Protein AF-A0A523F9R9-F1 (afdb_monomer)

Sequence (103 aa):
MLNNIANAITAYRQAHHNAVDPGMEARSGPVGKSFADFVTNFVDSAKSAGVAAESATVQAVNGSADLNEIVTAVANAEIMLQTVVTVRDRVIQAYQEILKMPI

pLDDT: mean 74.5, std 13.98, range [46.75, 93.94]

Structure (mmCIF, N/CA/C/O backbone):
data_AF-A0A523F9R9-F1
#
_entry.id   AF-A0A523F9R9-F1
#
loop_
_atom_site.group_PDB
_atom_site.id
_atom_site.type_symbol
_atom_site.label_atom_id
_atom_site.label_alt_id
_atom_site.label_comp_id
_atom_site.label_asym_id
_atom_site.label_entity_id
_atom_site.label_seq_id
_atom_site.pdbx_PDB_ins_code
_atom_site.Cartn_x
_atom_site.Cartn_y
_atom_site.Cartn_z
_atom_site.occupancy
_atom_site.B_iso_or_equiv
_atom_site.auth_seq_id
_atom_site.auth_comp_id
_atom_site.auth_asym_id
_atom_site.auth_atom_id
_atom_site.pdbx_PDB_model_num
ATOM 1 N N . MET A 1 1 ? 30.119 11.625 18.430 1.00 50.34 1 MET A N 1
ATOM 2 C CA . MET A 1 1 ? 29.348 10.944 17.360 1.00 50.34 1 MET A CA 1
ATOM 3 C C . MET A 1 1 ? 28.175 11.765 16.806 1.00 50.34 1 MET A C 1
ATOM 5 O O . MET A 1 1 ? 27.617 11.358 15.800 1.00 50.34 1 MET A O 1
ATOM 9 N N . LEU A 1 2 ? 27.819 12.928 17.373 1.00 50.81 2 LEU A N 1
ATOM 10 C CA . LEU A 1 2 ? 26.692 13.747 16.887 1.00 50.81 2 LEU A CA 1
ATOM 11 C C . LEU A 1 2 ? 27.022 14.624 15.658 1.00 50.81 2 LEU A C 1
ATOM 13 O O . LEU A 1 2 ? 26.118 15.066 14.959 1.00 50.81 2 LEU A O 1
ATOM 17 N N . ASN A 1 3 ? 28.305 14.818 15.337 1.00 54.78 3 ASN A N 1
ATOM 18 C CA . ASN A 1 3 ? 28.730 15.693 14.234 1.00 54.78 3 ASN A CA 1
ATOM 19 C C . ASN A 1 3 ? 28.623 15.037 12.844 1.00 54.78 3 ASN A C 1
ATOM 21 O O . ASN A 1 3 ? 28.634 15.739 11.838 1.00 54.78 3 ASN A O 1
ATOM 25 N N . ASN A 1 4 ? 28.480 13.709 12.764 1.00 62.34 4 ASN A N 1
ATOM 26 C CA . ASN A 1 4 ? 28.390 13.006 11.477 1.00 62.34 4 ASN A CA 1
ATOM 27 C C . ASN A 1 4 ? 27.000 13.088 10.844 1.00 62.34 4 ASN A C 1
ATOM 29 O O . ASN A 1 4 ? 26.894 13.070 9.623 1.00 62.34 4 ASN A O 1
ATOM 33 N N . ILE A 1 5 ? 25.944 13.216 11.651 1.00 66.38 5 ILE A N 1
ATOM 34 C CA . ILE A 1 5 ? 24.568 13.320 11.143 1.00 66.38 5 ILE A CA 1
ATOM 35 C C . ILE A 1 5 ? 24.374 14.668 10.434 1.00 66.38 5 ILE A C 1
ATOM 37 O O . ILE A 1 5 ? 23.838 14.714 9.331 1.00 66.38 5 ILE A O 1
ATOM 41 N N . ALA A 1 6 ? 24.893 15.753 11.018 1.00 65.94 6 ALA A N 1
ATOM 42 C CA . ALA A 1 6 ? 24.871 17.079 10.400 1.00 65.94 6 ALA A CA 1
ATOM 43 C C . ALA A 1 6 ? 25.651 17.112 9.073 1.00 65.94 6 ALA A C 1
ATOM 45 O O . ALA A 1 6 ? 25.162 17.659 8.086 1.00 65.94 6 ALA A O 1
ATOM 46 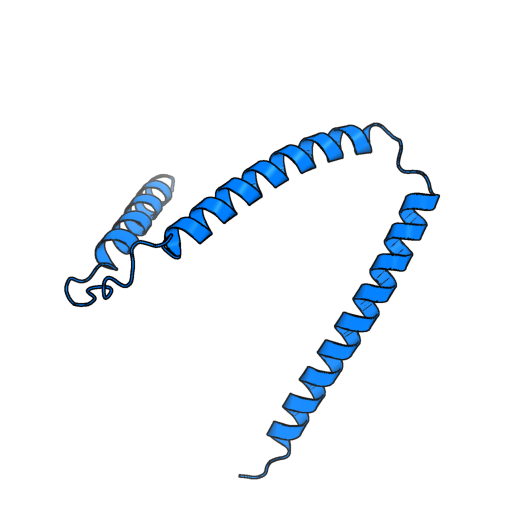N N . ASN A 1 7 ? 26.815 16.455 9.026 1.00 69.12 7 ASN A N 1
ATOM 47 C CA . ASN A 1 7 ? 27.637 16.354 7.817 1.00 69.12 7 ASN A CA 1
ATOM 48 C C . ASN A 1 7 ? 27.004 15.463 6.734 1.00 69.12 7 ASN A C 1
ATOM 50 O O . ASN A 1 7 ? 27.167 15.721 5.545 1.00 69.12 7 ASN A O 1
ATOM 54 N N . ALA A 1 8 ? 26.255 14.427 7.123 1.00 64.44 8 ALA A N 1
ATOM 55 C CA . ALA A 1 8 ? 25.549 13.565 6.179 1.00 64.44 8 ALA A CA 1
ATOM 56 C C . ALA A 1 8 ? 24.377 14.295 5.502 1.00 64.44 8 ALA A C 1
ATOM 58 O O . ALA A 1 8 ? 24.161 14.146 4.300 1.00 64.44 8 ALA A O 1
ATOM 59 N N . ILE A 1 9 ? 23.654 15.136 6.250 1.00 72.00 9 ILE A N 1
ATOM 60 C CA . ILE A 1 9 ? 22.538 15.928 5.714 1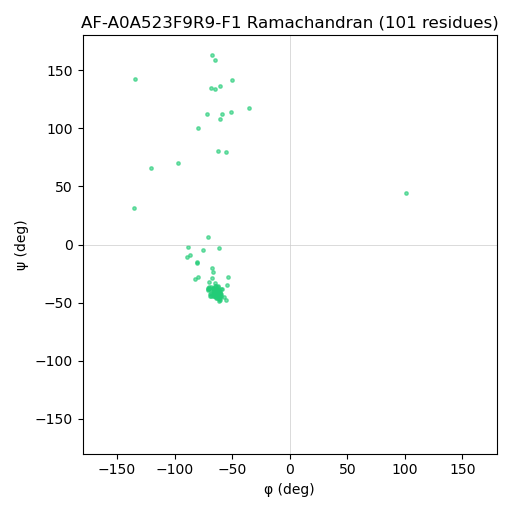.00 72.00 9 ILE A CA 1
ATOM 61 C C . ILE A 1 9 ? 23.039 16.976 4.711 1.00 72.00 9 ILE A C 1
ATOM 63 O O . ILE A 1 9 ? 22.418 17.171 3.664 1.00 72.00 9 ILE A O 1
ATOM 67 N N . THR A 1 10 ? 24.165 17.637 4.986 1.00 74.50 10 THR A N 1
ATOM 68 C CA . THR A 1 10 ? 24.748 18.621 4.060 1.00 74.50 10 THR A CA 1
ATOM 69 C C . THR A 1 10 ? 25.335 17.956 2.815 1.00 74.50 10 THR A C 1
ATOM 71 O O . THR A 1 10 ? 25.109 18.446 1.709 1.00 74.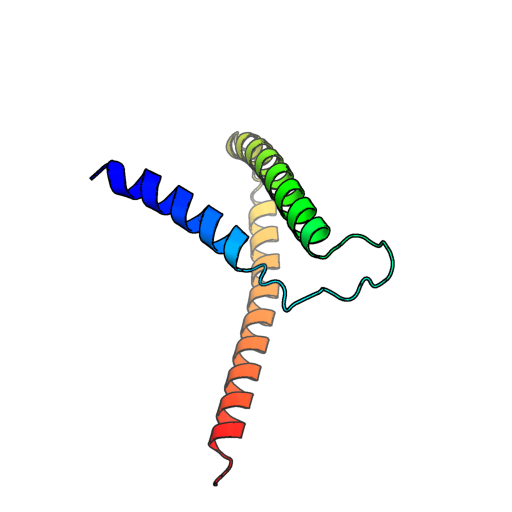50 10 THR A O 1
ATOM 74 N N . ALA A 1 11 ? 25.992 16.801 2.960 1.00 67.75 11 ALA A N 1
ATOM 75 C CA . ALA A 1 11 ? 26.521 16.032 1.833 1.00 67.75 11 ALA A CA 1
ATOM 76 C C . ALA A 1 11 ? 25.416 15.526 0.890 1.00 67.75 11 ALA A C 1
ATOM 78 O O . ALA A 1 11 ? 25.565 15.603 -0.328 1.00 67.75 11 ALA A O 1
ATOM 79 N N . TYR A 1 12 ? 24.279 15.077 1.433 1.00 66.44 12 TYR A N 1
ATOM 80 C CA . TYR A 1 12 ? 23.143 14.629 0.624 1.00 66.44 12 TYR A CA 1
ATOM 81 C C . TYR A 1 12 ? 22.531 15.774 -0.199 1.00 66.44 12 TYR A C 1
ATOM 83 O O . TYR A 1 12 ? 22.218 15.609 -1.378 1.00 66.44 12 TYR A O 1
ATOM 91 N N . ARG A 1 13 ? 22.417 16.973 0.389 1.00 74.44 13 ARG A N 1
ATOM 92 C CA . ARG A 1 13 ? 21.928 18.164 -0.328 1.00 74.44 13 ARG A CA 1
ATOM 93 C C . ARG A 1 13 ? 22.914 18.644 -1.395 1.00 74.44 13 ARG A C 1
ATOM 95 O O . ARG A 1 13 ? 22.482 19.027 -2.478 1.00 74.44 13 ARG A O 1
ATOM 102 N N . GLN A 1 14 ? 24.218 18.576 -1.127 1.00 70.38 14 GLN A N 1
ATOM 103 C CA . GLN A 1 14 ? 25.249 18.944 -2.101 1.00 70.38 14 GLN A CA 1
ATOM 104 C C . GLN A 1 14 ? 25.315 17.961 -3.279 1.00 70.38 14 GLN A C 1
ATOM 106 O O . GLN A 1 14 ? 25.504 18.385 -4.416 1.00 70.38 14 GLN A O 1
ATOM 111 N N . ALA A 1 15 ? 25.108 16.663 -3.038 1.00 65.88 15 ALA A N 1
ATOM 112 C CA . ALA A 1 15 ? 25.052 15.654 -4.096 1.00 65.88 15 ALA A CA 1
ATOM 113 C C . ALA A 1 15 ? 23.866 15.882 -5.049 1.00 65.88 15 ALA A C 1
ATOM 115 O O . ALA A 1 15 ? 24.020 15.749 -6.259 1.00 65.88 15 ALA A O 1
ATOM 116 N N . HIS A 1 16 ? 22.715 16.321 -4.529 1.00 62.03 16 HIS A N 1
ATOM 117 C CA . HIS A 1 16 ? 21.585 16.736 -5.366 1.00 62.03 16 HIS A CA 1
ATOM 118 C C . HIS A 1 16 ? 21.861 18.011 -6.176 1.00 62.03 16 HIS A C 1
ATOM 120 O O . HIS A 1 16 ? 21.310 18.165 -7.261 1.00 62.03 16 HIS A O 1
ATOM 126 N N . HIS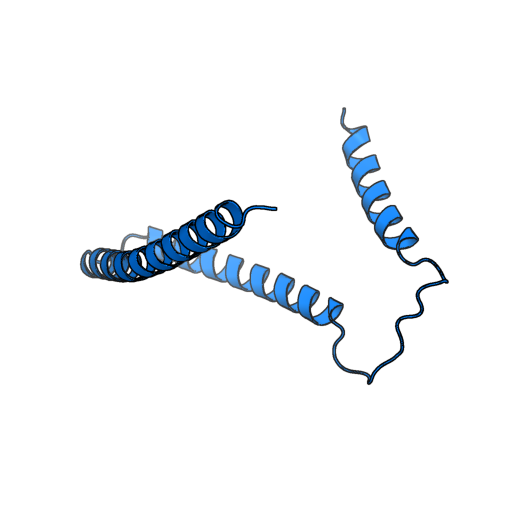 A 1 17 ? 22.718 18.906 -5.680 1.00 61.50 17 HIS A N 1
ATOM 127 C CA . HIS A 1 17 ? 23.074 20.137 -6.385 1.00 61.50 17 HIS A CA 1
ATOM 128 C C . HIS A 1 17 ? 24.173 19.926 -7.443 1.00 61.50 17 HIS 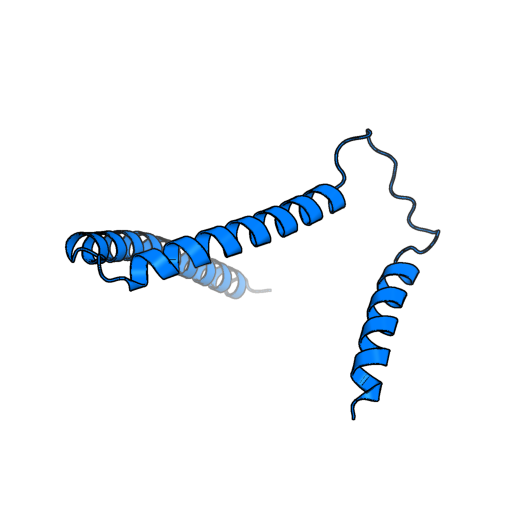A C 1
ATOM 130 O O . HIS A 1 17 ? 24.185 20.621 -8.455 1.00 61.50 17 HIS A O 1
ATOM 136 N N . ASN A 1 18 ? 25.067 18.951 -7.241 1.00 55.97 18 ASN A N 1
ATOM 137 C CA . ASN A 1 18 ? 26.135 18.600 -8.187 1.00 55.97 18 ASN A CA 1
ATOM 138 C C . ASN A 1 18 ? 25.718 17.538 -9.222 1.00 55.97 18 ASN A C 1
ATOM 140 O O . ASN A 1 18 ? 26.448 17.320 -10.182 1.00 55.97 18 ASN A O 1
ATOM 144 N N . ALA A 1 19 ? 24.560 16.888 -9.058 1.00 54.41 19 ALA A N 1
ATOM 145 C CA . ALA A 1 19 ? 23.970 16.023 -10.085 1.00 54.41 19 ALA A CA 1
ATOM 146 C C . ALA A 1 19 ? 23.330 16.814 -11.248 1.00 54.41 19 ALA A C 1
ATOM 148 O O . ALA A 1 19 ? 22.888 16.218 -12.228 1.00 54.41 19 ALA A O 1
ATOM 149 N N . VAL A 1 20 ? 23.293 18.149 -11.150 1.00 56.19 20 VAL A N 1
ATOM 150 C CA . VAL A 1 20 ? 22.939 19.065 -12.242 1.00 56.19 20 VAL A CA 1
ATOM 151 C C . VAL A 1 20 ? 24.238 19.570 -12.876 1.00 56.19 20 VAL A C 1
ATOM 153 O O . VAL A 1 20 ? 24.661 20.708 -12.691 1.00 56.19 20 VAL A O 1
ATOM 156 N N . ASP A 1 21 ? 24.916 18.659 -13.564 1.00 50.41 21 ASP A N 1
ATOM 157 C CA . ASP A 1 21 ? 26.041 18.951 -14.450 1.00 50.41 21 ASP A CA 1
ATOM 158 C C . ASP A 1 21 ? 25.529 19.805 -15.638 1.00 50.41 21 ASP A C 1
ATOM 160 O O . ASP A 1 21 ? 24.497 19.446 -16.221 1.00 50.41 21 ASP A O 1
ATOM 164 N N . PRO A 1 22 ? 26.191 20.911 -16.046 1.00 49.56 22 PRO A N 1
ATOM 165 C CA . PRO A 1 22 ? 25.747 21.749 -17.170 1.00 49.56 22 PRO A CA 1
ATOM 166 C C . PRO A 1 22 ? 25.683 21.034 -18.534 1.00 49.56 22 PRO A C 1
ATOM 168 O O . PRO A 1 22 ? 25.292 21.644 -19.525 1.00 49.56 22 PRO A O 1
ATOM 171 N N . GLY A 1 23 ? 26.075 19.758 -18.613 1.00 49.84 23 GLY A N 1
ATOM 172 C CA . GLY A 1 23 ? 26.022 18.932 -19.823 1.00 49.84 23 GLY A CA 1
ATOM 173 C C . GLY A 1 23 ? 24.706 18.181 -20.061 1.00 49.84 23 GLY A C 1
ATOM 174 O O . GLY A 1 23 ? 24.580 17.505 -21.079 1.00 49.84 23 GLY A O 1
ATOM 175 N N . MET A 1 24 ? 23.728 18.275 -19.156 1.00 53.88 24 MET A N 1
ATOM 176 C CA . MET A 1 24 ? 22.424 17.609 -19.288 1.00 53.88 24 MET A CA 1
ATOM 177 C C . MET A 1 24 ? 21.300 18.647 -19.276 1.00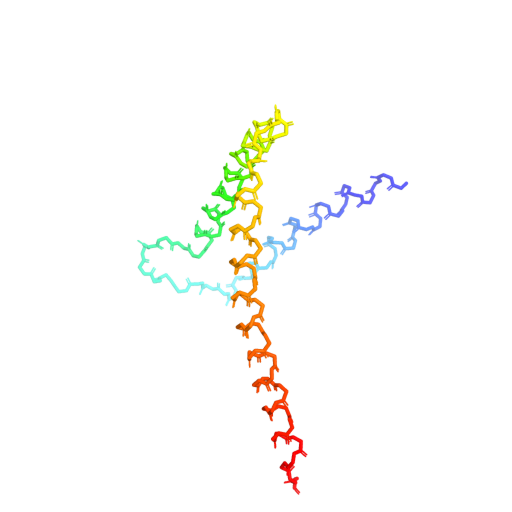 53.88 24 MET A C 1
ATOM 179 O O . MET A 1 24 ? 20.472 18.685 -18.366 1.00 53.88 24 MET A O 1
ATOM 183 N N . GLU A 1 25 ? 21.254 19.503 -20.301 1.00 46.75 25 GLU A N 1
ATOM 184 C CA . GLU A 1 25 ? 20.037 20.264 -20.578 1.00 46.75 25 GLU A CA 1
ATOM 185 C C . GLU A 1 25 ? 18.901 19.278 -20.876 1.00 46.75 25 GLU A C 1
ATOM 187 O O . GLU A 1 25 ? 18.850 18.626 -21.924 1.00 46.75 25 GLU A O 1
ATOM 192 N N . ALA A 1 26 ? 17.973 19.160 -19.925 1.00 53.66 26 ALA A N 1
ATOM 193 C CA . ALA A 1 26 ? 16.694 18.527 -20.163 1.00 53.66 26 ALA A CA 1
ATOM 194 C C . ALA A 1 26 ? 16.006 19.305 -21.285 1.00 53.66 26 ALA A C 1
ATOM 196 O O . ALA A 1 26 ? 15.639 20.467 -21.122 1.00 53.66 26 ALA A O 1
ATOM 197 N N . ARG A 1 27 ? 15.859 18.661 -22.445 1.00 53.38 27 ARG A N 1
ATOM 198 C CA . ARG A 1 27 ? 15.112 19.205 -23.572 1.00 53.38 27 ARG A CA 1
ATOM 199 C C . ARG A 1 27 ? 13.740 19.635 -23.063 1.00 53.38 27 ARG A C 1
ATOM 201 O O . ARG A 1 27 ? 12.952 18.782 -22.656 1.00 53.38 27 ARG A O 1
ATOM 208 N N . SER A 1 28 ? 13.482 20.941 -23.088 1.00 52.06 28 SER A N 1
ATOM 209 C CA . SER A 1 28 ? 12.194 21.550 -22.761 1.00 52.06 28 SER A CA 1
ATOM 210 C C . SER A 1 28 ? 11.131 21.057 -23.745 1.00 52.06 28 SER A C 1
ATOM 212 O O . SER A 1 28 ? 10.822 21.702 -24.746 1.00 52.06 28 SER A O 1
ATOM 214 N N . GLY A 1 29 ? 10.618 19.855 -23.488 1.00 58.34 29 GLY A N 1
ATOM 215 C CA . GLY A 1 29 ? 9.316 19.403 -23.944 1.00 58.34 29 GLY A CA 1
ATOM 216 C C . GLY A 1 29 ? 8.223 20.209 -23.240 1.00 58.34 29 GLY A C 1
ATOM 217 O O . GLY A 1 29 ? 8.509 20.896 -22.259 1.00 58.34 29 GLY A O 1
ATOM 218 N N . PRO A 1 30 ? 6.991 20.179 -23.768 1.00 49.84 30 PRO A N 1
ATOM 219 C CA . PRO A 1 30 ? 5.937 21.135 -23.444 1.00 49.84 30 PRO A CA 1
ATOM 220 C C . PRO A 1 30 ? 5.758 21.297 -21.935 1.00 49.84 30 PRO A C 1
ATOM 222 O O . PRO A 1 30 ? 5.839 20.314 -21.203 1.00 49.84 30 PRO A O 1
ATOM 225 N N . VAL A 1 31 ? 5.501 22.542 -21.513 1.00 57.06 31 VAL A N 1
ATOM 226 C CA . VAL A 1 31 ? 5.203 22.985 -20.141 1.00 57.06 31 VAL A CA 1
ATOM 227 C C . VAL A 1 31 ? 4.009 22.198 -19.589 1.00 57.06 31 VAL A C 1
ATOM 229 O O . VAL A 1 31 ? 2.861 22.631 -19.609 1.00 57.06 31 VAL A O 1
ATOM 232 N N . GLY A 1 32 ? 4.288 20.984 -19.153 1.00 62.56 32 GLY A N 1
ATOM 233 C CA . GLY A 1 32 ? 3.388 20.030 -18.541 1.00 62.56 32 GLY A CA 1
ATOM 234 C C . GLY A 1 32 ? 4.112 19.472 -17.329 1.00 62.56 32 GLY A C 1
ATOM 235 O O . GLY A 1 32 ? 5.333 19.320 -17.365 1.00 62.56 32 GLY A O 1
ATOM 236 N N . LYS A 1 33 ? 3.355 19.248 -16.249 1.00 64.75 33 LYS A N 1
ATOM 237 C CA . LYS A 1 33 ? 3.851 18.825 -14.929 1.00 64.75 33 LYS A CA 1
ATOM 238 C C . LYS A 1 33 ? 5.038 17.872 -15.070 1.00 64.75 33 LYS A C 1
ATOM 240 O O . LYS A 1 33 ? 4.910 16.796 -15.657 1.00 64.75 33 LYS A O 1
ATOM 245 N N . SER A 1 34 ? 6.187 18.303 -14.565 1.00 82.25 34 SER A N 1
ATOM 246 C CA . SER A 1 34 ? 7.419 17.531 -14.618 1.00 82.25 34 SER A CA 1
ATOM 247 C C . SER A 1 34 ? 7.270 16.252 -13.792 1.00 82.25 34 SER A C 1
ATOM 249 O O . SER A 1 34 ? 6.445 16.166 -12.880 1.00 82.25 34 SER A O 1
ATOM 251 N N . PHE A 1 35 ? 8.096 15.244 -14.069 1.00 79.81 35 PHE A N 1
ATOM 252 C CA . PHE A 1 35 ? 8.149 14.040 -13.233 1.00 79.81 35 PHE A CA 1
ATOM 253 C C . PHE A 1 35 ? 8.412 14.375 -11.752 1.00 79.81 35 PHE A C 1
ATOM 255 O O . PHE A 1 35 ? 7.836 13.749 -10.865 1.00 79.81 35 PHE A O 1
ATOM 262 N N . ALA A 1 36 ? 9.211 15.412 -11.477 1.00 84.31 36 ALA A N 1
ATOM 263 C CA . ALA A 1 36 ? 9.447 15.901 -10.121 1.00 84.31 36 ALA A CA 1
ATOM 264 C C . ALA A 1 36 ? 8.159 16.411 -9.449 1.00 84.31 36 ALA A C 1
ATOM 266 O O . ALA A 1 36 ? 7.942 16.157 -8.262 1.00 84.31 36 ALA A O 1
ATOM 267 N N . ASP A 1 37 ? 7.263 17.046 -10.208 1.00 85.12 37 ASP A N 1
ATOM 268 C CA . ASP A 1 37 ? 5.952 17.465 -9.706 1.00 85.12 37 ASP A CA 1
ATOM 269 C C . ASP A 1 37 ? 5.072 16.253 -9.382 1.00 85.12 37 ASP A C 1
ATOM 271 O O . ASP A 1 37 ? 4.361 16.255 -8.380 1.00 85.12 37 ASP A O 1
ATOM 275 N N . PHE A 1 38 ? 5.130 15.183 -10.180 1.00 85.81 38 PHE A N 1
ATOM 276 C CA . PHE A 1 38 ? 4.414 13.939 -9.871 1.00 85.81 38 PHE A CA 1
ATOM 277 C C . PHE A 1 38 ? 4.917 13.285 -8.586 1.00 85.81 38 PHE A C 1
ATOM 279 O O . PHE A 1 38 ? 4.105 12.897 -7.748 1.00 85.81 38 PHE A O 1
ATOM 286 N N . VAL A 1 39 ? 6.235 13.201 -8.406 1.00 89.25 39 VAL A N 1
ATOM 287 C CA . VAL A 1 39 ? 6.832 12.630 -7.191 1.00 89.25 39 VAL A CA 1
ATOM 288 C C . VAL A 1 39 ? 6.480 13.472 -5.966 1.00 89.25 39 VAL A C 1
ATOM 290 O O . VAL A 1 39 ? 6.085 12.919 -4.943 1.00 89.25 39 VAL A O 1
ATOM 293 N N . THR A 1 40 ? 6.543 14.799 -6.077 1.00 87.00 40 THR A N 1
ATOM 294 C CA . THR A 1 40 ? 6.172 15.710 -4.983 1.00 87.00 40 THR A CA 1
ATOM 295 C C . THR A 1 40 ? 4.702 15.536 -4.597 1.00 87.00 40 THR A C 1
ATOM 297 O O . THR A 1 40 ? 4.393 15.297 -3.432 1.00 87.00 40 THR A O 1
ATOM 300 N N . ASN A 1 41 ? 3.800 15.524 -5.584 1.00 89.62 41 ASN A N 1
ATOM 301 C CA . ASN A 1 41 ? 2.371 15.296 -5.350 1.00 89.62 41 ASN A CA 1
ATOM 302 C C . ASN A 1 41 ? 2.088 13.912 -4.744 1.00 89.62 41 ASN A C 1
ATOM 304 O O . ASN A 1 41 ? 1.186 13.769 -3.917 1.00 89.62 41 ASN A O 1
ATOM 308 N N . PHE A 1 42 ? 2.846 12.886 -5.139 1.00 90.75 42 PHE A N 1
ATOM 309 C CA . PHE A 1 42 ? 2.722 11.548 -4.570 1.00 90.75 42 PHE A CA 1
ATOM 310 C C . PHE A 1 42 ? 3.134 11.520 -3.096 1.00 90.75 42 PHE A C 1
ATOM 312 O O . PHE A 1 42 ? 2.414 10.953 -2.277 1.00 90.75 42 PHE A O 1
ATOM 319 N N . VAL A 1 43 ? 4.249 12.162 -2.740 1.00 91.50 43 VAL A N 1
ATOM 320 C CA . VAL A 1 43 ? 4.714 12.253 -1.347 1.00 91.50 43 VAL A CA 1
ATOM 321 C C . VAL A 1 43 ? 3.701 12.999 -0.476 1.00 91.50 43 VAL A C 1
ATOM 323 O O . VAL A 1 43 ? 3.363 12.520 0.608 1.00 91.50 43 VAL A O 1
ATOM 326 N N . ASP A 1 44 ? 3.157 14.117 -0.960 1.00 90.69 44 ASP A N 1
ATOM 327 C CA . ASP A 1 44 ? 2.117 14.863 -0.242 1.00 90.69 44 ASP A CA 1
ATOM 328 C C . ASP A 1 44 ? 0.832 14.037 -0.068 1.00 90.69 44 ASP A C 1
ATOM 330 O O . ASP A 1 44 ? 0.239 14.013 1.015 1.00 90.69 44 ASP A O 1
ATOM 334 N N . SER A 1 45 ? 0.444 13.283 -1.100 1.00 89.62 45 SER A N 1
ATOM 335 C CA . SER A 1 45 ? -0.709 12.375 -1.043 1.00 89.62 45 SER A CA 1
ATOM 336 C C . SER A 1 45 ? -0.486 11.228 -0.055 1.00 89.62 45 SER A C 1
ATOM 338 O O . SER A 1 45 ? -1.379 10.908 0.727 1.00 89.62 45 SER A O 1
ATOM 340 N N . ALA A 1 46 ? 0.714 10.640 -0.032 1.00 88.69 46 ALA A N 1
ATOM 341 C CA . ALA A 1 46 ? 1.078 9.574 0.900 1.00 88.69 46 ALA A CA 1
ATOM 342 C C . ALA A 1 46 ? 1.062 10.062 2.356 1.00 88.69 46 ALA A C 1
ATOM 344 O O . ALA A 1 46 ? 0.553 9.368 3.236 1.00 88.69 46 ALA A O 1
ATOM 345 N N . LYS A 1 47 ? 1.546 11.284 2.611 1.00 91.50 47 LYS A N 1
ATOM 346 C CA . LYS A 1 47 ? 1.465 11.917 3.933 1.00 91.50 47 LYS A CA 1
ATOM 347 C C . LYS A 1 47 ? 0.013 12.119 4.371 1.00 91.50 47 LYS A C 1
ATOM 349 O O . LYS A 1 47 ? -0.331 11.789 5.503 1.00 91.50 47 LYS A O 1
ATOM 354 N N . SER A 1 48 ? -0.841 12.638 3.486 1.00 90.06 48 SER A N 1
ATOM 355 C CA . SER A 1 48 ? -2.264 12.835 3.787 1.00 90.06 48 SER A CA 1
ATOM 356 C C . SER A 1 48 ? -2.984 11.509 4.055 1.00 90.06 48 SER A C 1
ATOM 358 O O . SER A 1 48 ? -3.751 11.421 5.014 1.00 90.06 48 SER A O 1
ATOM 360 N N . ALA A 1 49 ? -2.688 10.473 3.267 1.00 87.25 49 ALA A N 1
ATOM 361 C CA . ALA A 1 49 ? -3.212 9.127 3.472 1.00 87.25 49 ALA A CA 1
ATOM 362 C C . ALA A 1 49 ? -2.749 8.521 4.808 1.00 87.25 49 ALA A C 1
ATOM 364 O O . AL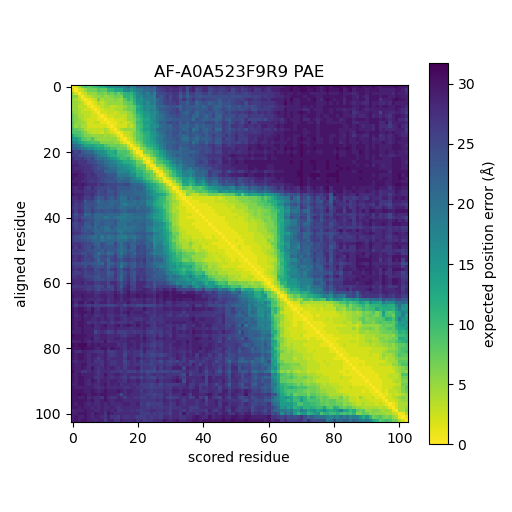A A 1 49 ? -3.549 7.887 5.489 1.00 87.25 49 ALA A O 1
ATOM 365 N N . GLY A 1 50 ? -1.499 8.763 5.219 1.00 87.00 50 GLY A N 1
ATOM 366 C CA . GLY A 1 50 ? -0.974 8.333 6.519 1.00 87.00 50 GLY A CA 1
ATOM 367 C C . GLY A 1 50 ? -1.736 8.940 7.699 1.00 87.00 50 GLY A C 1
ATOM 368 O O . GLY A 1 50 ? -2.180 8.209 8.577 1.00 87.00 50 GLY A O 1
ATOM 369 N N . VAL A 1 51 ? -1.981 10.254 7.680 1.00 89.25 51 VAL A N 1
ATOM 370 C CA . VAL A 1 51 ? -2.764 10.943 8.729 1.00 89.25 51 VAL A CA 1
ATOM 371 C C . VAL A 1 51 ? -4.207 10.424 8.786 1.00 89.25 51 VAL A C 1
ATOM 373 O O . VAL A 1 51 ? -4.764 10.222 9.867 1.00 89.25 51 VAL A O 1
ATOM 376 N N . ALA A 1 52 ? -4.823 10.175 7.627 1.00 85.31 52 ALA A N 1
ATOM 377 C CA . ALA A 1 52 ? -6.162 9.591 7.560 1.00 85.31 52 ALA A CA 1
ATOM 378 C C . ALA A 1 52 ? -6.189 8.152 8.106 1.00 85.31 52 ALA A C 1
ATOM 380 O O . ALA A 1 52 ? -7.098 7.796 8.857 1.00 85.31 52 ALA A O 1
ATOM 381 N N . ALA A 1 53 ? -5.175 7.347 7.779 1.00 79.31 53 ALA A N 1
ATOM 382 C CA . ALA A 1 53 ? -5.026 5.985 8.275 1.00 79.31 53 ALA A CA 1
ATOM 383 C C . ALA A 1 53 ? -4.797 5.946 9.792 1.00 79.31 53 ALA A C 1
ATOM 385 O O . ALA A 1 53 ? -5.387 5.107 10.467 1.00 79.31 53 ALA A O 1
ATOM 386 N N . GLU A 1 54 ? -4.011 6.868 10.353 1.00 81.88 54 GLU A N 1
ATOM 387 C CA . GLU A 1 54 ? -3.846 7.006 11.805 1.00 81.88 54 GLU A CA 1
ATOM 388 C C . GLU A 1 54 ? -5.181 7.324 12.489 1.00 81.88 54 GLU A C 1
ATOM 390 O O . GLU A 1 54 ? -5.544 6.665 13.463 1.00 81.88 54 GLU A O 1
ATOM 395 N N . SER A 1 55 ? -5.963 8.262 11.945 1.00 79.06 55 SER A N 1
ATOM 396 C CA . SER A 1 55 ? -7.295 8.584 12.476 1.00 79.06 55 SER A CA 1
ATOM 397 C C . SER A 1 55 ? -8.255 7.391 12.409 1.00 79.06 55 SER A C 1
ATOM 399 O O . SER A 1 55 ? -8.941 7.097 13.389 1.00 79.06 55 SER A O 1
ATOM 401 N N . ALA A 1 56 ? -8.271 6.668 11.286 1.00 74.69 56 ALA A N 1
ATOM 402 C CA . ALA A 1 56 ? -9.082 5.466 11.115 1.00 74.69 56 ALA A CA 1
ATOM 403 C C . ALA A 1 56 ? -8.633 4.329 12.049 1.00 74.69 56 ALA A C 1
ATOM 405 O O . ALA A 1 56 ? -9.466 3.632 12.617 1.00 74.69 56 ALA A O 1
ATOM 406 N N . THR A 1 57 ? -7.326 4.180 12.274 1.00 73.81 57 THR A N 1
ATOM 407 C CA . THR A 1 57 ? -6.765 3.165 13.178 1.00 73.81 57 THR A CA 1
ATOM 408 C C . THR A 1 57 ? -7.115 3.470 14.631 1.00 73.81 57 THR A C 1
ATOM 410 O O . THR A 1 57 ? -7.527 2.571 15.356 1.00 73.81 57 THR A O 1
ATOM 413 N N . VAL A 1 58 ? -7.038 4.736 15.058 1.00 73.69 58 VAL A N 1
ATOM 414 C CA . VAL A 1 58 ? -7.489 5.159 16.398 1.00 73.69 58 VAL A CA 1
ATOM 415 C C . VAL A 1 58 ? -8.980 4.862 16.600 1.00 73.69 58 VAL A C 1
ATOM 417 O O . VAL A 1 58 ? -9.379 4.425 17.678 1.00 73.69 58 VAL A O 1
ATOM 420 N N . GLN A 1 59 ? -9.804 5.039 15.564 1.00 65.69 59 GLN A N 1
ATOM 421 C CA . GLN A 1 59 ? -11.229 4.695 15.605 1.00 65.69 59 GLN A CA 1
ATOM 422 C C . GLN A 1 59 ? -11.471 3.175 15.616 1.00 65.69 59 GLN A C 1
ATOM 424 O O . GLN A 1 59 ? -12.331 2.707 16.356 1.00 65.69 59 GLN A O 1
ATOM 429 N N . ALA A 1 60 ? -10.689 2.395 14.866 1.00 62.88 60 ALA A N 1
ATOM 430 C CA . ALA A 1 60 ? -10.797 0.935 14.815 1.00 62.88 60 ALA A CA 1
ATOM 431 C C . ALA A 1 60 ? -10.344 0.255 16.122 1.00 62.88 60 ALA A C 1
ATOM 433 O O . ALA A 1 60 ? -10.955 -0.717 16.570 1.00 62.88 60 ALA A O 1
ATOM 434 N N . VAL A 1 61 ? -9.309 0.794 16.778 1.00 63.38 61 VAL A N 1
ATOM 435 C CA . VAL A 1 61 ? -8.790 0.296 18.066 1.00 63.38 61 VAL A CA 1
ATOM 436 C C . VAL A 1 61 ? -9.790 0.511 19.216 1.00 63.38 61 VAL A C 1
ATOM 438 O O . VAL A 1 61 ? -9.749 -0.229 20.195 1.00 63.38 61 VAL A O 1
ATOM 441 N N . ASN A 1 62 ? -10.760 1.424 19.070 1.00 63.28 62 ASN A N 1
ATOM 442 C CA . ASN A 1 62 ? -11.865 1.613 20.021 1.00 63.28 62 ASN A CA 1
ATOM 443 C C . ASN A 1 62 ? -12.917 0.476 20.026 1.00 63.28 62 ASN A C 1
ATOM 445 O O . ASN A 1 62 ? -13.897 0.567 20.764 1.00 63.28 62 ASN A O 1
ATOM 449 N N . GLY A 1 63 ? -12.694 -0.622 19.288 1.00 57.38 63 GLY A N 1
ATOM 450 C CA . GLY A 1 63 ? -13.317 -1.918 19.590 1.00 57.38 63 GLY A CA 1
ATOM 451 C C . GLY A 1 63 ? -14.528 -2.310 18.741 1.00 57.38 63 GLY A C 1
ATOM 452 O O . GLY A 1 63 ? -15.511 -2.805 19.287 1.00 57.38 63 GLY A O 1
ATOM 453 N N . SER A 1 64 ? -14.490 -2.128 17.418 1.00 54.81 64 SER A N 1
ATOM 454 C CA . SER A 1 64 ? -15.634 -2.467 16.542 1.00 54.81 64 SER A CA 1
ATOM 455 C C . SER A 1 64 ? -15.276 -3.210 15.251 1.00 54.81 64 SER A C 1
ATOM 457 O O . SER A 1 64 ? -15.971 -3.051 14.256 1.00 54.81 64 SER A O 1
ATOM 459 N N . ALA A 1 65 ? -14.225 -4.036 15.239 1.00 55.78 65 ALA A N 1
ATOM 460 C CA . ALA A 1 65 ? -14.020 -4.961 14.121 1.00 55.78 65 ALA A CA 1
ATOM 461 C C . ALA A 1 65 ? -14.934 -6.187 14.304 1.00 55.78 65 ALA A C 1
ATOM 463 O O . ALA A 1 65 ? -14.654 -7.082 15.105 1.00 55.78 65 ALA A O 1
ATOM 464 N N . ASP A 1 66 ? -16.059 -6.185 13.592 1.00 67.31 66 ASP A N 1
ATOM 465 C CA . ASP A 1 66 ? -17.032 -7.275 13.535 1.00 67.31 66 ASP A CA 1
ATOM 466 C C . ASP A 1 66 ? -16.351 -8.548 12.992 1.00 67.31 66 ASP A C 1
ATOM 468 O O . ASP A 1 66 ? -15.608 -8.491 12.012 1.00 67.31 66 ASP A O 1
ATOM 472 N N . LEU A 1 67 ? -16.597 -9.723 13.583 1.00 68.25 67 LEU A N 1
ATOM 473 C CA . LEU A 1 67 ? -15.972 -10.992 13.147 1.00 68.25 67 LEU A CA 1
ATOM 474 C C . LEU A 1 67 ? -16.178 -11.270 11.644 1.00 68.25 67 LEU A C 1
ATOM 476 O O . LEU A 1 67 ? -15.339 -11.897 10.998 1.00 68.25 67 LEU A O 1
ATOM 480 N N . ASN A 1 68 ? -17.273 -10.760 11.078 1.00 73.19 68 ASN A N 1
ATOM 481 C CA . ASN A 1 68 ? -17.570 -10.827 9.649 1.00 73.19 68 ASN A CA 1
ATOM 482 C C . ASN A 1 68 ? -16.554 -10.064 8.783 1.00 73.19 68 ASN A C 1
ATOM 484 O O . ASN A 1 68 ? -16.217 -10.511 7.685 1.00 73.19 68 ASN A O 1
ATOM 488 N N . GLU A 1 69 ? -16.035 -8.937 9.268 1.00 78.25 69 GLU A N 1
ATOM 489 C CA . GLU A 1 69 ? -15.049 -8.123 8.556 1.00 78.2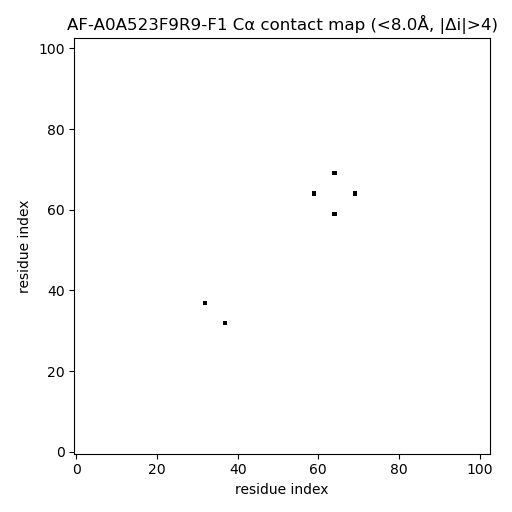5 69 GLU A CA 1
ATOM 490 C C . GLU A 1 69 ? -13.688 -8.829 8.507 1.00 78.25 69 GLU A C 1
ATOM 492 O O . GLU A 1 69 ? -13.037 -8.846 7.463 1.00 78.25 69 GLU A O 1
ATOM 497 N N . ILE A 1 70 ? -13.314 -9.530 9.585 1.00 75.62 70 ILE A N 1
ATOM 498 C CA . ILE A 1 70 ? -12.101 -10.362 9.631 1.00 75.62 70 ILE A CA 1
ATOM 499 C C . ILE A 1 70 ? -12.198 -11.514 8.621 1.00 75.62 70 ILE A C 1
ATOM 501 O O . ILE A 1 70 ? -11.259 -11.741 7.861 1.00 75.62 70 ILE A O 1
ATOM 505 N N . VAL A 1 71 ? -13.334 -12.219 8.557 1.00 82.88 71 VAL A N 1
ATOM 506 C CA . VAL A 1 71 ? -13.533 -13.318 7.590 1.00 82.88 71 VAL A CA 1
ATOM 507 C C . VAL A 1 71 ? -13.505 -12.801 6.149 1.00 82.88 71 VAL A C 1
ATOM 509 O O . VAL A 1 71 ? -12.885 -13.416 5.283 1.00 82.88 71 VAL A O 1
ATOM 512 N N . THR A 1 72 ? -14.110 -11.639 5.898 1.00 85.81 72 THR A N 1
ATOM 513 C CA . THR A 1 72 ? -14.096 -10.994 4.575 1.00 85.81 72 THR A CA 1
ATOM 514 C C . THR A 1 72 ? -12.680 -10.579 4.170 1.00 85.81 72 THR A C 1
ATOM 516 O O . THR A 1 72 ? -12.260 -10.810 3.035 1.00 85.81 72 THR A O 1
ATOM 519 N N . ALA A 1 73 ? -11.909 -10.012 5.100 1.00 83.50 73 ALA A N 1
ATOM 520 C CA . ALA A 1 73 ? -10.519 -9.639 4.868 1.00 83.50 73 ALA A CA 1
ATOM 521 C C . ALA A 1 73 ? -9.634 -10.863 4.571 1.00 83.50 73 ALA A C 1
ATOM 523 O O . ALA A 1 73 ? -8.812 -10.812 3.656 1.00 83.50 73 ALA A O 1
ATOM 524 N N . VAL A 1 74 ? -9.835 -11.977 5.284 1.00 84.88 74 VAL A N 1
ATOM 525 C CA . VAL A 1 74 ? -9.112 -13.238 5.040 1.00 84.88 74 VAL A CA 1
ATOM 526 C C . VAL A 1 74 ? -9.457 -13.822 3.668 1.00 84.88 74 VAL A C 1
ATOM 528 O O . VAL A 1 74 ? -8.547 -14.187 2.926 1.00 84.88 74 VAL A O 1
ATOM 531 N N . ALA A 1 75 ? -10.737 -13.835 3.285 1.00 86.12 75 ALA A N 1
ATOM 532 C CA . ALA A 1 75 ? -11.161 -14.310 1.966 1.00 86.12 75 ALA A CA 1
ATOM 533 C C . ALA A 1 75 ? -10.535 -13.487 0.822 1.00 86.12 75 ALA A C 1
ATOM 535 O O . ALA A 1 75 ? -10.063 -14.040 -0.172 1.00 86.12 75 ALA A O 1
ATOM 536 N N . ASN A 1 76 ? -10.456 -12.162 0.980 1.00 84.19 76 ASN A N 1
ATOM 537 C CA . ASN A 1 76 ? -9.790 -11.291 0.008 1.00 84.19 76 ASN A CA 1
ATOM 538 C C . ASN A 1 76 ? -8.272 -11.537 -0.053 1.00 84.19 76 ASN A C 1
ATOM 540 O O . ASN A 1 76 ? -7.687 -11.538 -1.140 1.00 84.19 76 ASN A O 1
ATOM 544 N N . ALA A 1 77 ? -7.630 -11.784 1.093 1.00 87.00 77 ALA A N 1
ATOM 545 C CA . ALA A 1 77 ? -6.206 -12.103 1.154 1.00 87.00 77 ALA A CA 1
ATOM 546 C C . ALA A 1 77 ? -5.871 -13.436 0.459 1.00 87.00 77 ALA A C 1
ATOM 548 O O . ALA A 1 77 ? -4.831 -13.540 -0.193 1.00 87.00 77 ALA A O 1
ATOM 549 N N . GLU A 1 78 ? -6.756 -14.432 0.535 1.00 86.88 78 GLU A N 1
ATOM 550 C CA . GLU A 1 78 ? -6.584 -15.734 -0.123 1.00 86.88 78 GLU A CA 1
ATOM 551 C C . GLU A 1 78 ? -6.570 -15.608 -1.658 1.00 86.88 78 GLU A C 1
ATOM 553 O O . GLU A 1 78 ? -5.695 -16.161 -2.330 1.00 86.88 78 GLU A O 1
ATOM 558 N N . ILE A 1 79 ? -7.456 -14.778 -2.220 1.00 87.50 79 ILE A N 1
ATOM 559 C CA . ILE A 1 79 ? -7.500 -14.492 -3.666 1.00 87.50 79 ILE A CA 1
ATOM 560 C C . ILE A 1 79 ? -6.217 -13.781 -4.130 1.00 87.50 79 ILE A C 1
ATOM 562 O O . ILE A 1 79 ? -5.653 -14.097 -5.187 1.00 87.50 79 ILE A O 1
ATOM 566 N N . MET A 1 80 ? -5.715 -12.836 -3.331 1.00 88.31 80 MET A N 1
ATOM 567 C CA . MET A 1 80 ? -4.453 -12.153 -3.624 1.00 88.31 80 MET A CA 1
ATOM 568 C C . MET A 1 80 ? -3.260 -13.110 -3.562 1.00 88.31 80 MET A C 1
ATOM 570 O O . MET A 1 80 ? -2.407 -13.084 -4.452 1.00 88.31 80 MET A O 1
ATOM 574 N N . LEU A 1 81 ? -3.214 -13.992 -2.560 1.00 91.25 81 LEU A N 1
ATOM 575 C CA . LEU A 1 81 ? -2.151 -14.984 -2.416 1.00 91.25 81 LEU A CA 1
ATOM 576 C C . LEU A 1 81 ? -2.093 -15.927 -3.625 1.00 91.25 81 LEU A C 1
ATOM 578 O O . LEU A 1 81 ? -1.007 -16.175 -4.150 1.00 91.25 81 LEU A O 1
ATOM 582 N N . GLN A 1 82 ? -3.245 -16.378 -4.131 1.00 90.62 82 GLN A N 1
ATOM 583 C CA . GLN A 1 82 ? -3.318 -17.235 -5.319 1.00 90.62 82 GLN A CA 1
ATOM 584 C C . GLN A 1 82 ? -2.693 -16.569 -6.559 1.00 90.62 82 GLN A C 1
ATOM 586 O O . GLN A 1 82 ? -1.985 -17.207 -7.348 1.00 90.62 82 GLN A O 1
ATOM 591 N N . THR A 1 83 ? -2.904 -15.261 -6.710 1.00 87.06 83 THR A N 1
ATOM 592 C CA . THR A 1 83 ? -2.320 -14.472 -7.805 1.00 87.06 83 THR A CA 1
ATOM 593 C C . THR A 1 83 ? -0.806 -14.350 -7.648 1.00 87.06 83 THR A C 1
ATOM 595 O O . THR A 1 83 ? -0.063 -14.561 -8.607 1.00 87.06 83 THR A O 1
ATOM 598 N N . VAL A 1 84 ? -0.331 -14.076 -6.431 1.00 93.00 84 VAL A N 1
ATOM 599 C CA . VAL A 1 84 ? 1.107 -13.984 -6.132 1.00 93.00 84 VAL A CA 1
ATOM 600 C C . VAL A 1 84 ? 1.819 -15.305 -6.424 1.00 93.00 84 VAL A C 1
ATOM 602 O O . VAL A 1 84 ? 2.889 -15.295 -7.034 1.00 93.00 84 VAL A O 1
ATOM 605 N N . VAL A 1 85 ? 1.225 -16.441 -6.053 1.00 93.12 85 VAL A N 1
ATOM 606 C CA . VAL A 1 85 ? 1.786 -17.770 -6.347 1.00 93.12 85 VAL A CA 1
ATOM 607 C C . VAL A 1 85 ? 1.867 -18.005 -7.854 1.00 93.12 85 VAL A C 1
ATOM 609 O O . VAL A 1 85 ? 2.910 -18.416 -8.352 1.00 93.12 85 VAL A O 1
ATOM 612 N N . THR A 1 86 ? 0.825 -17.639 -8.601 1.00 92.75 86 THR A N 1
ATOM 613 C CA . THR A 1 86 ? 0.816 -17.771 -10.068 1.00 92.75 86 THR A CA 1
ATOM 614 C C . THR A 1 86 ? 1.941 -16.961 -10.722 1.00 92.75 86 THR A C 1
ATOM 616 O O . THR A 1 86 ? 2.637 -17.448 -11.616 1.00 92.75 86 THR A O 1
ATOM 619 N N . VAL A 1 87 ? 2.167 -15.730 -10.256 1.00 91.50 87 VAL A N 1
ATOM 620 C CA . VAL A 1 87 ? 3.265 -14.883 -10.743 1.00 91.50 87 VAL A CA 1
ATOM 621 C C . VAL A 1 87 ? 4.624 -15.475 -10.362 1.00 91.50 87 VAL A C 1
ATOM 623 O O . VAL A 1 87 ? 5.509 -15.558 -11.216 1.00 91.50 87 VAL A O 1
ATOM 626 N N . ARG A 1 88 ? 4.788 -15.938 -9.114 1.00 92.44 88 ARG A N 1
ATOM 627 C CA . ARG A 1 88 ? 6.007 -16.617 -8.643 1.00 92.44 88 ARG A CA 1
ATOM 628 C C . ARG A 1 88 ? 6.341 -17.814 -9.533 1.00 92.44 88 ARG A C 1
ATOM 630 O O . ARG A 1 88 ? 7.482 -17.942 -9.975 1.00 92.44 88 ARG A O 1
ATOM 637 N N . ASP A 1 89 ? 5.357 -18.653 -9.830 1.00 92.25 89 ASP A N 1
ATOM 638 C CA . ASP A 1 89 ? 5.545 -19.859 -10.633 1.00 92.25 89 ASP A CA 1
ATOM 639 C C . ASP A 1 89 ? 5.930 -19.518 -12.078 1.00 92.25 89 ASP A C 1
ATOM 641 O O . ASP A 1 89 ? 6.834 -20.139 -12.645 1.00 92.25 89 ASP A O 1
ATOM 645 N N . ARG A 1 90 ? 5.329 -18.472 -12.663 1.00 88.88 90 ARG A N 1
ATOM 646 C CA . ARG A 1 90 ? 5.682 -18.015 -14.014 1.00 88.88 90 ARG A CA 1
ATOM 64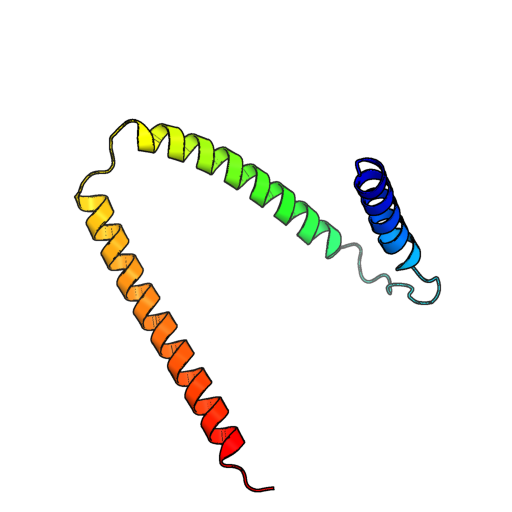7 C C . ARG A 1 90 ? 7.109 -17.476 -14.095 1.00 88.88 90 ARG A C 1
ATOM 649 O O . ARG A 1 90 ? 7.807 -17.754 -15.070 1.00 88.88 90 ARG A O 1
ATOM 656 N N . VAL A 1 91 ? 7.552 -16.743 -13.075 1.00 88.06 91 VAL A N 1
ATOM 657 C CA . VAL A 1 91 ? 8.933 -16.247 -12.986 1.00 88.06 91 VAL A CA 1
ATOM 658 C C . VAL A 1 91 ? 9.910 -17.416 -12.880 1.00 88.06 91 VAL A C 1
ATOM 660 O O . VAL A 1 91 ? 10.880 -17.463 -13.632 1.00 88.06 91 VAL A O 1
ATOM 663 N N . ILE A 1 92 ? 9.634 -18.401 -12.019 1.00 93.94 92 ILE A N 1
ATOM 664 C CA . ILE A 1 92 ? 10.481 -19.597 -11.882 1.00 93.94 92 ILE A CA 1
ATOM 665 C C . ILE A 1 92 ? 10.616 -20.330 -13.222 1.00 93.94 92 ILE A C 1
ATOM 667 O O . ILE A 1 92 ? 11.727 -20.693 -13.609 1.00 93.94 92 ILE A O 1
ATOM 671 N N . GLN A 1 93 ? 9.514 -20.517 -13.953 1.00 89.50 93 GLN A N 1
ATOM 672 C CA . GLN A 1 93 ? 9.546 -21.150 -15.274 1.00 89.50 93 GLN A CA 1
ATOM 673 C C . GLN A 1 93 ? 10.415 -20.376 -16.271 1.00 89.50 93 GLN A C 1
ATOM 675 O O . GLN A 1 93 ? 11.226 -20.992 -16.957 1.00 89.50 93 GLN A O 1
ATOM 680 N N . ALA A 1 94 ? 10.299 -19.045 -16.318 1.00 85.25 94 ALA A N 1
ATOM 681 C CA . ALA A 1 94 ? 11.111 -18.214 -17.208 1.00 85.25 94 ALA A CA 1
ATOM 682 C C . ALA A 1 94 ? 12.616 -18.334 -16.899 1.00 85.25 94 ALA A C 1
ATOM 684 O O . ALA A 1 94 ? 13.431 -18.445 -17.813 1.00 85.25 94 ALA A O 1
ATOM 685 N N . TYR A 1 95 ? 12.995 -18.400 -15.617 1.00 86.12 95 TYR A N 1
ATOM 686 C CA . TYR A 1 95 ? 14.385 -18.658 -15.226 1.00 86.12 95 TYR A CA 1
ATOM 687 C C . TYR A 1 95 ? 14.864 -20.053 -15.642 1.00 86.12 95 TYR A C 1
ATOM 689 O O . TYR A 1 95 ? 15.981 -20.202 -16.137 1.00 86.12 95 TYR A O 1
ATOM 697 N N . GLN A 1 96 ? 14.029 -21.079 -15.462 1.00 82.00 96 GLN A N 1
ATOM 698 C CA . GLN A 1 96 ? 14.361 -22.442 -15.883 1.00 82.00 96 GLN A CA 1
ATOM 699 C C . GLN A 1 96 ? 14.500 -22.569 -17.406 1.00 82.00 96 GLN A C 1
ATOM 701 O O . GLN A 1 96 ? 15.304 -23.371 -17.871 1.00 82.00 96 GLN A O 1
ATOM 706 N N . GLU A 1 97 ? 13.736 -21.799 -18.179 1.00 79.81 97 GLU A N 1
ATOM 707 C CA . GLU A 1 97 ? 13.816 -21.761 -19.642 1.00 79.81 97 GLU A CA 1
ATOM 708 C C . GLU A 1 97 ? 15.128 -21.118 -20.121 1.00 79.81 97 GLU A C 1
ATOM 710 O O . GLU A 1 97 ? 15.816 -21.702 -20.955 1.00 79.81 97 GLU A O 1
ATOM 715 N N . ILE A 1 98 ? 15.541 -19.995 -19.515 1.00 76.56 98 ILE A N 1
ATOM 716 C CA . ILE A 1 98 ? 16.837 -19.349 -19.796 1.00 76.56 98 ILE A CA 1
ATOM 717 C C . ILE A 1 98 ? 18.003 -20.296 -19.485 1.00 76.56 98 ILE A C 1
ATOM 719 O O . ILE A 1 98 ? 18.924 -20.422 -20.285 1.00 76.56 98 ILE A O 1
ATOM 723 N N . LEU A 1 99 ? 17.956 -21.003 -18.350 1.00 74.25 99 LEU A N 1
ATOM 724 C CA . LEU A 1 99 ? 19.005 -21.954 -17.958 1.00 74.25 99 LEU A CA 1
ATOM 725 C C . LEU A 1 99 ? 19.098 -23.182 -18.873 1.00 74.25 99 LEU A C 1
ATOM 727 O O . LEU A 1 99 ? 20.138 -23.835 -18.911 1.00 74.25 99 LEU A O 1
ATOM 731 N N . LYS A 1 100 ? 18.016 -23.526 -19.578 1.00 72.69 100 LYS A N 1
ATOM 732 C CA . LYS A 1 100 ? 17.974 -24.663 -20.504 1.00 72.69 100 LYS A CA 1
ATOM 733 C C . LYS A 1 100 ? 18.455 -24.317 -21.908 1.00 72.69 100 LYS A C 1
ATOM 735 O O . LYS A 1 100 ? 18.620 -25.249 -22.690 1.00 72.69 100 LYS A O 1
ATOM 740 N N . MET A 1 101 ? 18.684 -23.041 -22.232 1.00 70.62 101 MET A N 1
ATOM 741 C CA . MET A 1 101 ? 19.364 -22.674 -23.473 1.00 70.62 101 MET A CA 1
ATOM 742 C C . MET A 1 101 ? 20.848 -23.043 -23.350 1.00 70.62 101 MET A C 1
ATOM 744 O O . MET A 1 101 ? 21.555 -22.438 -22.542 1.00 70.62 101 MET A O 1
ATOM 748 N N . PRO A 1 102 ? 21.342 -24.033 -24.115 1.00 62.00 102 PRO A N 1
ATOM 749 C CA . PRO A 1 102 ? 22.772 -24.255 -24.234 1.00 62.00 102 PRO A CA 1
ATOM 750 C C . PRO A 1 102 ? 23.360 -23.073 -25.011 1.00 62.00 102 PRO A C 1
ATOM 752 O O . PRO A 1 102 ? 22.788 -22.656 -26.021 1.00 62.00 102 PRO A O 1
ATOM 755 N N . ILE A 1 103 ? 24.478 -22.539 -24.525 1.00 61.94 103 ILE A N 1
ATOM 756 C CA . ILE A 1 103 ? 25.354 -21.677 -25.329 1.00 61.94 103 ILE A CA 1
ATOM 757 C C . ILE A 1 103 ? 25.938 -22.445 -26.516 1.00 61.94 103 ILE A C 1
ATOM 759 O O . ILE A 1 103 ? 26.204 -23.660 -26.356 1.00 61.94 103 ILE A O 1
#

Secondary structure (DSSP, 8-state):
-THHHHHHHHHHHHHHHHT--TT-------SS--HHHHHHHHHHHHHHHHHHHHHHHHHHHTT---HHHHHHHHHHHHHHHHHHHHHHHHHHHHHHHHHHS--

Mean predicted aligned error: 19.83 Å

Foldseek 3Di:
DVVVVVVVVVVVVVVVVVVPDPVDDPPPDDPDQDVVNVVVVVVVVVVVVVVVVVVVVVVVVVPDPDVVNVVVVVVVVVVVVVVVVVVVVVVVVVVVVVVPDDD

Solvent-accessible surface area (backbone atoms only — not comparable to full-atom values): 6204 Å² total; per-residue (Å²): 129,76,68,57,59,62,52,49,57,52,50,55,55,48,51,64,59,62,72,65,50,93,85,66,77,75,77,86,62,75,101,57,86,46,72,67,52,52,53,51,53,47,52,55,48,52,52,54,50,48,57,53,48,51,55,51,47,60,58,49,71,74,72,70,80,52,73,66,56,56,52,51,52,50,55,54,49,52,58,50,48,55,51,51,50,53,53,53,52,52,51,52,49,53,52,55,53,59,70,65,58,78,130

Radius of gyration: 24.19 Å; Cα contacts (8 Å, |Δi|>4): 3; chains: 1; bounding box: 47×48×45 Å